Protein AF-A0AAD4BZH9-F1 (afdb_monomer_lite)

Organism: NCBI:txid1328754

pLDDT: mean 85.1, std 10.45, range [46.66, 97.0]

Radius of gyration: 16.72 Å; chains: 1; bounding box: 43×21×42 Å

Foldseek 3Di:
DVVVVVPDPVNVVVVVVDDPPDDPVNDDDPVRVVVVVVVVVVVVVVVVVVVVVPD

Secondary structure (DSSP, 8-state):
--HHHHT-HHHHHHHHHS-TT--GGGSPPHHHHHHHHHHHHHHHHHHHHHHHH--

Sequence (55 aa):
QSLAVANKSTFRNCLVAMHPHTKTIDLPSTHDVTTYIHNAFGKFIDRIKNIIQVR

Structure (mmCIF, N/CA/C/O backbone):
data_AF-A0AAD4BZH9-F1
#
_entry.id   AF-A0AAD4BZH9-F1
#
loop_
_atom_site.group_PDB
_atom_site.id
_atom_site.type_symbol
_atom_site.label_atom_id
_atom_site.label_alt_id
_atom_site.label_comp_id
_atom_site.label_asym_id
_atom_site.label_entity_id
_atom_site.label_seq_id
_atom_site.pdbx_PDB_ins_code
_atom_site.Cartn_x
_atom_site.Cartn_y
_atom_site.Cartn_z
_atom_site.occupancy
_atom_site.B_iso_or_equiv
_atom_site.auth_seq_id
_atom_site.auth_comp_id
_atom_site.auth_asym_id
_atom_site.auth_atom_id
_atom_site.pdbx_PDB_model_num
ATOM 1 N N . GLN A 1 1 ? 24.785 4.706 -0.844 1.00 61.19 1 GLN A N 1
ATOM 2 C CA . GLN A 1 1 ? 24.135 3.794 0.126 1.00 61.19 1 GLN A CA 1
ATOM 3 C C . GLN A 1 1 ? 23.022 2.956 -0.534 1.00 61.19 1 GLN A C 1
ATOM 5 O O . GLN A 1 1 ? 21.911 2.891 -0.035 1.00 61.19 1 GLN A O 1
ATOM 10 N N . SER A 1 2 ? 23.302 2.273 -1.646 1.00 68.06 2 SER A N 1
ATOM 11 C CA . SER A 1 2 ? 22.364 1.339 -2.304 1.00 68.06 2 SER A CA 1
ATOM 12 C C . SER A 1 2 ? 22.432 -0.069 -1.701 1.00 68.06 2 SER A C 1
ATOM 14 O O . SER A 1 2 ? 21.414 -0.743 -1.567 1.00 68.06 2 SER A O 1
ATOM 16 N N . LEU A 1 3 ? 23.622 -0.477 -1.246 1.00 76.88 3 LEU A N 1
ATOM 17 C CA . LEU A 1 3 ? 23.861 -1.773 -0.603 1.00 76.88 3 LEU A CA 1
ATOM 18 C C . LEU A 1 3 ? 23.032 -1.965 0.681 1.00 76.88 3 LEU A C 1
ATOM 20 O O . LEU A 1 3 ? 22.508 -3.047 0.929 1.00 76.88 3 LEU A O 1
ATOM 24 N N . ALA A 1 4 ? 22.848 -0.901 1.468 1.00 79.06 4 ALA A N 1
ATOM 25 C CA . ALA A 1 4 ? 22.016 -0.938 2.672 1.00 79.06 4 ALA A CA 1
ATOM 26 C C . ALA A 1 4 ? 20.528 -1.190 2.354 1.00 79.06 4 ALA A C 1
ATOM 28 O O . ALA A 1 4 ? 19.843 -1.880 3.104 1.00 79.06 4 ALA A O 1
ATOM 29 N N . VAL A 1 5 ? 20.037 -0.674 1.222 1.00 78.81 5 VAL A N 1
ATOM 30 C CA . VAL A 1 5 ? 18.660 -0.897 0.754 1.00 78.81 5 VAL A CA 1
ATOM 31 C C . VAL A 1 5 ? 18.494 -2.322 0.223 1.00 78.81 5 VAL A C 1
ATOM 33 O O . VAL A 1 5 ? 17.500 -2.970 0.542 1.00 78.81 5 VAL A O 1
ATOM 36 N N . ALA A 1 6 ? 19.490 -2.839 -0.506 1.00 76.94 6 ALA A N 1
ATOM 37 C CA . ALA A 1 6 ? 19.484 -4.203 -1.041 1.00 76.94 6 ALA A CA 1
ATOM 38 C C . ALA A 1 6 ? 19.372 -5.280 0.057 1.00 76.94 6 ALA A C 1
ATOM 40 O O . ALA A 1 6 ? 18.706 -6.298 -0.135 1.00 76.94 6 ALA A O 1
ATOM 41 N N . ASN A 1 7 ? 19.959 -5.027 1.231 1.00 80.75 7 ASN A N 1
ATOM 42 C CA . ASN A 1 7 ? 19.904 -5.936 2.379 1.00 80.75 7 ASN A CA 1
ATOM 43 C C . ASN A 1 7 ? 18.608 -5.837 3.201 1.00 80.75 7 ASN A C 1
ATOM 45 O O . ASN A 1 7 ? 18.399 -6.639 4.114 1.00 80.75 7 ASN A O 1
ATOM 49 N N . LYS A 1 8 ? 17.711 -4.890 2.902 1.00 84.56 8 LYS A N 1
ATOM 50 C CA . LY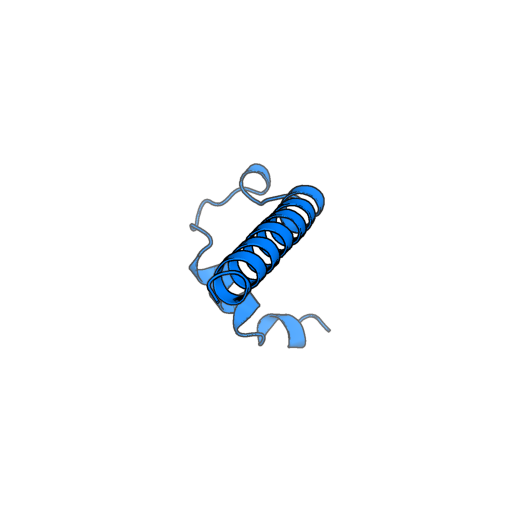S A 1 8 ? 16.440 -4.763 3.622 1.00 84.56 8 LYS A CA 1
ATOM 51 C C . LYS A 1 8 ? 15.506 -5.911 3.235 1.00 84.56 8 LYS A C 1
ATOM 53 O O . LYS A 1 8 ? 15.195 -6.099 2.059 1.00 84.56 8 LYS A O 1
ATOM 58 N N . SER A 1 9 ? 14.990 -6.640 4.226 1.00 84.62 9 SER A N 1
ATOM 59 C CA . SER A 1 9 ? 14.042 -7.747 4.014 1.00 84.62 9 SER A CA 1
ATOM 60 C C . SER A 1 9 ? 12.826 -7.322 3.187 1.00 84.62 9 SER A C 1
ATOM 62 O O . SER A 1 9 ? 12.442 -8.016 2.253 1.00 84.62 9 SER A O 1
ATOM 64 N N . THR A 1 10 ? 12.283 -6.131 3.455 1.00 82.75 10 THR A N 1
ATOM 65 C CA . THR A 1 10 ? 11.175 -5.551 2.684 1.00 82.75 10 THR A CA 1
ATOM 66 C C . THR A 1 10 ? 11.506 -5.417 1.198 1.00 82.75 10 THR A C 1
ATOM 68 O O . THR A 1 10 ? 10.689 -5.784 0.365 1.00 82.75 10 THR A O 1
ATOM 71 N N . PHE A 1 11 ? 12.707 -4.940 0.856 1.00 79.69 11 PHE A N 1
ATOM 72 C CA . PHE A 1 11 ? 13.118 -4.755 -0.538 1.00 79.69 11 PHE A CA 1
ATOM 73 C C . PHE A 1 11 ? 13.256 -6.098 -1.264 1.00 79.69 11 PHE A C 1
ATOM 75 O O . PHE A 1 11 ? 12.756 -6.258 -2.374 1.00 79.69 11 PHE A O 1
ATOM 82 N N . ARG A 1 12 ? 13.845 -7.102 -0.604 1.00 78.12 12 ARG A N 1
ATOM 83 C CA . ARG A 1 12 ? 13.940 -8.467 -1.145 1.00 78.12 12 ARG A CA 1
ATOM 84 C C . ARG A 1 12 ? 12.565 -9.103 -1.354 1.00 78.12 12 ARG A C 1
ATOM 86 O O . ARG A 1 12 ? 12.345 -9.734 -2.381 1.00 78.12 12 ARG A O 1
ATOM 93 N N . ASN A 1 13 ? 11.628 -8.893 -0.431 1.00 81.56 13 ASN A N 1
ATOM 94 C CA . ASN A 1 13 ? 10.256 -9.382 -0.576 1.00 81.56 13 ASN A CA 1
ATOM 95 C C . ASN A 1 13 ? 9.536 -8.707 -1.751 1.00 81.56 13 ASN A C 1
ATOM 97 O O . ASN A 1 13 ? 8.847 -9.387 -2.505 1.00 81.56 13 ASN A O 1
ATOM 101 N N . CYS A 1 14 ? 9.736 -7.399 -1.952 1.00 80.06 14 CYS A N 1
ATOM 102 C CA . CYS A 1 14 ? 9.225 -6.698 -3.131 1.00 80.06 14 CYS A CA 1
ATOM 103 C C . CYS A 1 14 ? 9.788 -7.286 -4.433 1.00 80.06 14 CYS A C 1
ATOM 105 O O . CYS A 1 14 ? 9.034 -7.447 -5.385 1.00 80.06 14 CYS A O 1
ATOM 107 N N . LEU A 1 15 ? 11.077 -7.648 -4.476 1.00 77.25 15 LEU A N 1
ATOM 108 C CA . LEU A 1 15 ? 11.686 -8.300 -5.645 1.00 77.25 15 LEU A CA 1
ATOM 109 C C . LEU A 1 15 ? 11.105 -9.692 -5.922 1.00 77.25 15 LEU A C 1
ATOM 111 O O . LEU A 1 15 ? 10.892 -10.026 -7.078 1.00 77.25 15 LEU A O 1
ATOM 115 N N . VAL A 1 16 ? 10.827 -10.486 -4.884 1.00 76.81 16 VAL A N 1
ATOM 116 C CA . VAL A 1 16 ? 10.182 -11.806 -5.034 1.00 76.81 16 VAL A CA 1
ATOM 117 C C . VAL A 1 16 ? 8.731 -11.672 -5.505 1.00 76.81 16 VAL A C 1
ATOM 119 O O . VAL A 1 16 ? 8.262 -12.491 -6.288 1.00 76.81 16 VAL A O 1
ATOM 122 N N 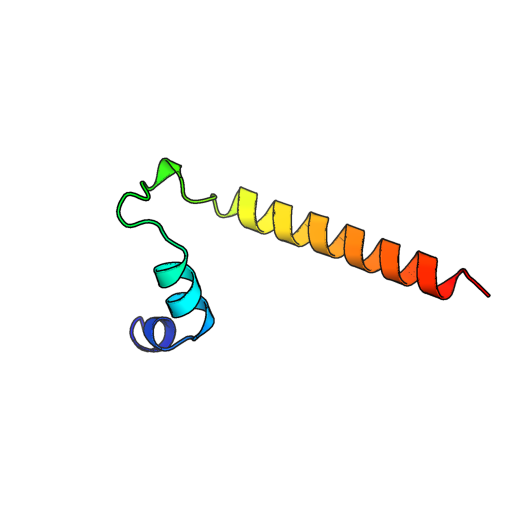. ALA A 1 17 ? 8.019 -10.648 -5.031 1.00 77.56 17 ALA A N 1
ATOM 123 C CA . ALA A 1 17 ? 6.646 -10.370 -5.443 1.00 77.56 17 ALA A CA 1
ATOM 124 C C . ALA A 1 17 ? 6.554 -9.786 -6.863 1.00 77.56 17 ALA A C 1
ATOM 126 O O . ALA A 1 17 ? 5.521 -9.932 -7.515 1.00 77.56 17 ALA A O 1
ATOM 127 N N . MET A 1 18 ? 7.610 -9.125 -7.349 1.00 80.81 18 MET A N 1
ATOM 128 C CA . MET A 1 18 ? 7.667 -8.638 -8.723 1.00 80.81 18 MET A CA 1
ATOM 129 C C . MET A 1 18 ? 7.724 -9.8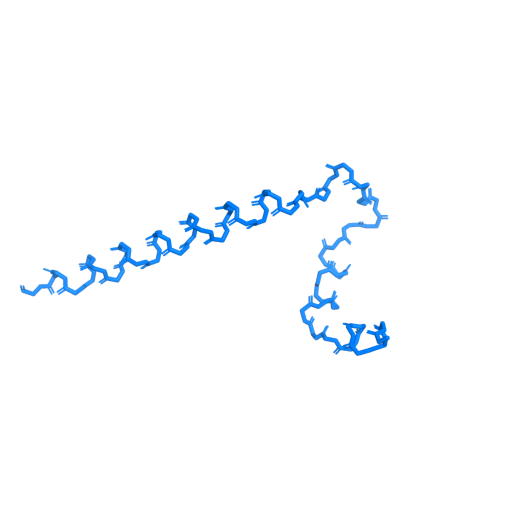20 -9.692 1.00 80.81 18 MET A C 1
ATOM 131 O O . MET A 1 18 ? 8.647 -10.631 -9.679 1.00 80.81 18 MET A O 1
ATOM 135 N N . HIS A 1 19 ? 6.734 -9.897 -10.578 1.00 77.38 19 HIS A N 1
ATOM 136 C CA . HIS A 1 19 ? 6.744 -10.851 -11.677 1.00 77.38 19 HIS A CA 1
ATOM 137 C C . HIS A 1 19 ? 7.931 -10.538 -12.614 1.00 77.38 19 HIS A C 1
ATOM 139 O O . HIS A 1 19 ? 8.196 -9.356 -12.853 1.00 77.38 19 HIS A O 1
ATOM 145 N N . PRO A 1 20 ? 8.612 -11.534 -13.216 1.00 77.88 20 PRO A N 1
ATOM 146 C CA . PRO A 1 20 ? 9.768 -11.304 -14.096 1.00 77.88 20 PRO A CA 1
ATOM 147 C C . PRO A 1 20 ? 9.511 -10.346 -15.272 1.00 77.88 20 PRO A C 1
ATOM 149 O O . PRO A 1 20 ? 10.448 -9.795 -15.838 1.00 77.88 20 PRO A O 1
ATOM 152 N N . HIS A 1 21 ? 8.240 -10.132 -15.626 1.00 79.94 21 HIS A N 1
ATOM 153 C CA . HIS A 1 21 ? 7.801 -9.253 -16.712 1.00 79.94 21 HIS A CA 1
ATOM 154 C C . HIS A 1 21 ? 7.127 -7.961 -16.228 1.00 79.94 21 HIS A C 1
ATOM 156 O O . HIS A 1 21 ? 6.433 -7.318 -17.011 1.00 79.94 21 HIS A O 1
ATOM 162 N N . THR A 1 22 ? 7.287 -7.602 -14.951 1.00 81.94 22 THR A N 1
ATOM 163 C CA . THR A 1 22 ? 6.744 -6.351 -14.400 1.00 81.94 22 THR A CA 1
ATOM 164 C C . THR A 1 22 ? 7.364 -5.174 -15.146 1.00 81.94 22 THR A C 1
ATOM 166 O O . THR A 1 22 ? 8.581 -4.980 -15.120 1.00 81.94 22 THR A O 1
ATOM 169 N N . LYS A 1 23 ? 6.535 -4.392 -15.832 1.00 83.50 23 LYS A N 1
ATOM 170 C CA . LYS A 1 23 ? 6.945 -3.155 -16.493 1.00 83.50 23 LYS A CA 1
ATOM 171 C C . LYS A 1 23 ? 6.815 -1.995 -15.516 1.00 83.50 23 LYS A C 1
ATOM 173 O O . LYS A 1 23 ? 6.078 -2.057 -14.540 1.00 83.50 23 LYS A O 1
ATOM 178 N N . THR A 1 24 ? 7.482 -0.883 -15.809 1.00 82.06 24 THR A N 1
ATOM 179 C CA . THR A 1 24 ? 7.382 0.332 -14.983 1.00 82.06 24 THR A CA 1
ATOM 180 C C . THR A 1 24 ? 5.943 0.836 -14.842 1.00 82.06 24 THR A C 1
ATOM 182 O O . THR A 1 24 ? 5.602 1.376 -13.802 1.00 82.06 24 THR A O 1
ATOM 185 N N . ILE A 1 25 ? 5.095 0.622 -15.854 1.00 86.75 25 ILE A N 1
ATOM 186 C CA . ILE A 1 25 ? 3.669 0.982 -15.814 1.00 86.75 25 ILE A CA 1
ATOM 187 C C . ILE A 1 25 ? 2.851 0.124 -14.838 1.00 86.75 25 ILE A C 1
ATOM 189 O O . ILE A 1 25 ? 1.807 0.563 -14.371 1.00 86.75 25 ILE A O 1
ATOM 193 N N . ASP A 1 26 ? 3.333 -1.076 -14.512 1.00 83.38 26 ASP A N 1
ATOM 194 C CA . ASP A 1 26 ? 2.686 -1.972 -13.553 1.00 83.38 26 ASP A CA 1
ATOM 195 C C . ASP A 1 26 ? 3.072 -1.617 -12.106 1.00 83.38 26 ASP A C 1
ATOM 197 O O . ASP A 1 26 ? 2.458 -2.103 -11.155 1.00 83.38 26 ASP A O 1
ATOM 201 N N . LEU A 1 27 ? 4.106 -0.783 -11.922 1.00 85.62 27 LEU A N 1
ATOM 202 C CA . LEU A 1 27 ? 4.529 -0.323 -10.608 1.00 85.62 27 LEU A CA 1
ATOM 203 C C . LEU A 1 27 ? 3.654 0.855 -10.163 1.00 85.62 27 L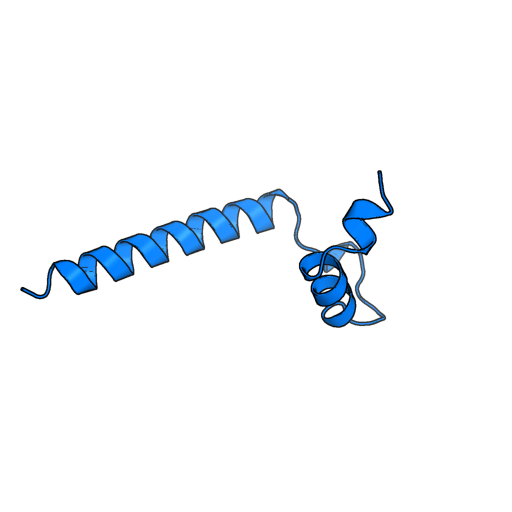EU A C 1
ATOM 205 O O . LEU A 1 27 ? 3.479 1.812 -10.919 1.00 85.62 27 LEU A O 1
ATOM 209 N N . PRO A 1 28 ? 3.148 0.835 -8.920 1.00 87.69 28 PRO A N 1
ATOM 210 C CA . PRO A 1 28 ? 2.389 1.955 -8.391 1.00 87.69 28 PRO A CA 1
ATOM 211 C C . PRO A 1 28 ? 3.284 3.191 -8.285 1.00 87.69 28 PRO A C 1
ATOM 213 O O . PRO A 1 28 ? 4.456 3.104 -7.899 1.00 87.69 28 PRO A O 1
ATOM 216 N N . SER A 1 29 ? 2.724 4.360 -8.587 1.00 90.81 29 SER A N 1
ATOM 217 C CA . SER A 1 29 ? 3.431 5.618 -8.380 1.00 90.81 29 SER A CA 1
ATOM 218 C C . SER A 1 29 ? 3.576 5.925 -6.886 1.00 90.81 29 SER A C 1
ATOM 220 O O . SER A 1 29 ? 2.859 5.391 -6.034 1.00 90.81 29 SER A O 1
ATOM 222 N N . THR A 1 30 ? 4.466 6.858 -6.543 1.00 90.75 30 THR A N 1
ATOM 223 C CA . THR A 1 30 ? 4.580 7.371 -5.168 1.00 90.75 30 THR A CA 1
ATOM 224 C C . THR A 1 30 ? 3.243 7.894 -4.641 1.00 90.75 30 THR A C 1
ATOM 226 O O . THR A 1 30 ? 2.934 7.718 -3.460 1.00 90.75 30 THR A O 1
ATOM 229 N N . HIS A 1 31 ? 2.440 8.516 -5.509 1.00 92.81 31 HIS A N 1
ATOM 230 C CA . HIS A 1 31 ? 1.112 8.998 -5.152 1.00 92.81 31 HIS A CA 1
ATOM 231 C C . HIS A 1 31 ? 0.185 7.835 -4.782 1.00 92.81 31 HIS A C 1
ATOM 233 O O . HIS A 1 31 ? -0.413 7.862 -3.707 1.00 92.81 31 HIS A O 1
ATOM 239 N N . ASP A 1 32 ? 0.140 6.783 -5.603 1.00 90.94 32 ASP A N 1
ATOM 240 C CA . ASP A 1 32 ? -0.710 5.610 -5.363 1.00 90.94 32 ASP A CA 1
ATOM 241 C C . ASP A 1 32 ? -0.352 4.912 -4.048 1.00 90.94 32 ASP A C 1
ATOM 243 O O . ASP A 1 32 ? -1.232 4.599 -3.243 1.00 90.94 32 ASP A O 1
ATOM 247 N N . VAL A 1 33 ? 0.947 4.728 -3.783 1.00 91.19 33 VAL A N 1
ATOM 248 C CA . VAL A 1 33 ? 1.432 4.124 -2.532 1.00 91.19 33 VAL A CA 1
ATOM 249 C C . VAL A 1 33 ? 1.059 4.987 -1.324 1.00 91.19 33 VAL A C 1
ATOM 251 O O . VAL A 1 33 ? 0.574 4.467 -0.319 1.00 91.19 33 VAL A O 1
ATOM 254 N N . THR A 1 34 ? 1.248 6.305 -1.416 1.00 91.81 34 THR A N 1
ATOM 255 C CA . THR A 1 34 ? 0.939 7.236 -0.317 1.00 91.81 34 THR A CA 1
ATOM 256 C C . THR A 1 34 ? -0.557 7.244 -0.009 1.00 91.81 34 THR A C 1
ATOM 258 O O . THR A 1 34 ? -0.953 7.102 1.150 1.00 91.81 34 THR A O 1
ATOM 261 N N . THR A 1 35 ? -1.391 7.337 -1.045 1.00 96.00 35 THR A N 1
ATOM 262 C CA . THR A 1 35 ? -2.852 7.299 -0.933 1.00 96.00 35 THR A CA 1
ATOM 263 C C . THR A 1 35 ? -3.327 5.971 -0.348 1.00 96.00 35 THR A C 1
ATOM 265 O O . THR A 1 35 ? -4.159 5.957 0.561 1.00 96.00 35 THR A O 1
ATOM 268 N N . TYR A 1 36 ? -2.765 4.845 -0.799 1.00 94.81 36 TYR A N 1
ATOM 269 C CA . TYR A 1 36 ? -3.081 3.531 -0.242 1.00 94.81 36 TYR A CA 1
ATOM 270 C C . TYR A 1 36 ? -2.771 3.456 1.258 1.00 94.81 36 TYR A C 1
ATOM 272 O O . TYR A 1 36 ? -3.630 3.036 2.035 1.00 94.81 36 TYR A O 1
ATOM 280 N N . ILE A 1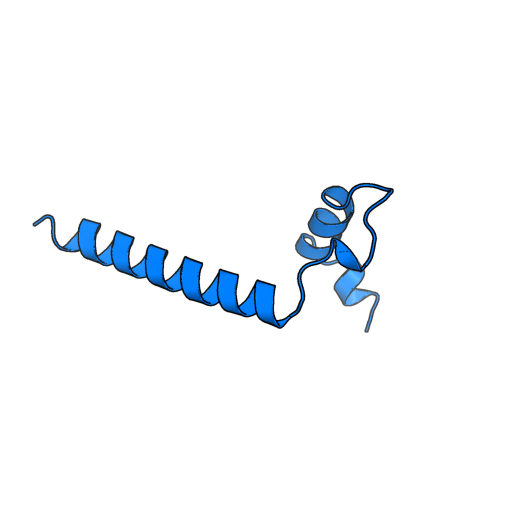 37 ? -1.580 3.897 1.678 1.00 95.19 37 ILE A N 1
ATOM 281 C CA . ILE A 1 37 ? -1.174 3.892 3.091 1.00 95.19 37 ILE A CA 1
ATOM 282 C C . ILE A 1 37 ? -2.114 4.765 3.926 1.00 95.19 37 ILE A C 1
ATOM 284 O O . ILE A 1 37 ? -2.579 4.318 4.975 1.00 95.19 37 ILE A O 1
ATOM 288 N N . HIS A 1 38 ? -2.432 5.975 3.458 1.00 95.06 38 HIS A N 1
ATOM 289 C CA . HIS A 1 38 ? -3.346 6.880 4.154 1.00 95.06 38 HIS A CA 1
ATOM 290 C C . HIS A 1 38 ? -4.731 6.245 4.354 1.00 95.06 38 HIS A C 1
ATOM 292 O O . HIS A 1 38 ? -5.251 6.201 5.471 1.00 95.06 38 HIS A O 1
ATOM 298 N N . ASN A 1 39 ? -5.292 5.668 3.290 1.00 96.25 39 ASN A N 1
ATOM 299 C CA . ASN A 1 39 ? -6.599 5.017 3.332 1.00 96.25 39 ASN A CA 1
ATOM 300 C C . ASN A 1 39 ? -6.598 3.767 4.224 1.00 96.25 39 ASN A C 1
ATOM 302 O O . ASN A 1 39 ? -7.546 3.535 4.975 1.00 96.25 39 ASN A O 1
ATOM 306 N N . ALA A 1 40 ? -5.540 2.953 4.158 1.00 96.69 40 ALA A N 1
ATOM 307 C CA . ALA A 1 40 ? -5.386 1.773 5.003 1.00 96.69 40 ALA A CA 1
ATOM 308 C C . ALA A 1 40 ? -5.282 2.155 6.487 1.00 96.69 40 ALA A C 1
ATOM 310 O O . ALA A 1 40 ? -5.897 1.504 7.333 1.00 96.69 40 ALA A O 1
ATOM 311 N N . PHE A 1 41 ? -4.562 3.236 6.794 1.00 95.94 41 PHE A N 1
ATOM 312 C CA . PHE A 1 41 ? -4.466 3.773 8.145 1.00 95.94 41 PHE A CA 1
ATOM 313 C C . PHE A 1 41 ? -5.823 4.261 8.663 1.00 95.94 41 PHE A C 1
ATOM 315 O O . PHE A 1 41 ? -6.217 3.878 9.763 1.00 95.94 41 PHE A O 1
ATOM 322 N N . GLY A 1 42 ? -6.578 5.020 7.860 1.00 96.94 42 GLY A N 1
ATOM 323 C CA . GLY A 1 42 ? -7.936 5.449 8.218 1.00 96.94 42 GLY A CA 1
ATOM 324 C C . GLY A 1 42 ? -8.837 4.263 8.576 1.00 96.94 42 GLY A C 1
ATOM 325 O O . GLY A 1 42 ? -9.366 4.195 9.685 1.00 96.94 42 GLY A O 1
ATOM 326 N N . LYS A 1 43 ? -8.893 3.250 7.698 1.00 97.00 43 LYS A N 1
ATOM 327 C CA . LYS A 1 43 ? -9.652 2.008 7.940 1.00 97.00 43 LYS A CA 1
ATOM 328 C C . LYS A 1 43 ? -9.222 1.285 9.217 1.00 97.00 43 LYS A C 1
ATOM 330 O O . LYS A 1 43 ? -10.060 0.728 9.925 1.00 97.00 43 LYS A O 1
ATOM 335 N N . PHE A 1 44 ? -7.923 1.258 9.507 1.00 96.44 44 PHE A N 1
ATOM 336 C CA . PHE A 1 44 ? -7.394 0.631 10.715 1.00 96.44 44 PHE A CA 1
ATOM 337 C C . PHE A 1 44 ? -7.848 1.361 11.985 1.00 96.44 44 PHE A C 1
ATOM 339 O O . PHE A 1 44 ? -8.309 0.716 12.927 1.00 96.44 44 PHE A O 1
ATOM 346 N N . ILE A 1 45 ? -7.776 2.693 11.996 1.00 96.38 45 ILE A N 1
ATOM 347 C CA . ILE A 1 45 ? -8.240 3.508 13.123 1.00 96.38 45 ILE A CA 1
ATOM 348 C C . ILE A 1 45 ? -9.748 3.358 13.326 1.00 96.38 45 ILE A C 1
ATOM 350 O O . ILE A 1 45 ? -10.188 3.176 14.460 1.00 96.38 45 ILE A O 1
ATOM 354 N N . ASP A 1 46 ? -10.537 3.367 12.253 1.00 95.88 46 ASP A N 1
ATOM 355 C CA . ASP A 1 46 ? -11.988 3.173 12.343 1.00 95.88 46 ASP A CA 1
ATOM 356 C C . ASP A 1 46 ? -12.338 1.788 12.890 1.00 95.88 46 ASP A C 1
ATOM 358 O O . ASP A 1 46 ? -13.192 1.656 13.767 1.00 95.88 46 ASP A O 1
ATOM 362 N N . ARG A 1 47 ? -11.613 0.749 12.459 1.00 95.56 47 ARG A N 1
ATOM 363 C CA . ARG A 1 47 ? -11.749 -0.596 13.028 1.00 95.56 47 ARG A CA 1
ATOM 364 C C . ARG A 1 47 ? -11.460 -0.606 14.530 1.00 95.56 47 ARG A C 1
ATOM 366 O O . ARG A 1 47 ? -12.217 -1.222 15.275 1.00 95.56 47 ARG A O 1
ATOM 373 N N . ILE A 1 48 ? -10.394 0.057 14.978 1.00 95.31 48 ILE A N 1
ATOM 374 C CA . ILE A 1 48 ? -10.057 0.148 16.406 1.00 95.31 48 ILE A CA 1
ATOM 375 C C . ILE A 1 48 ? -11.159 0.869 17.180 1.00 95.31 48 ILE A C 1
ATOM 377 O O . ILE A 1 48 ? -11.600 0.362 18.208 1.00 95.31 48 ILE A O 1
ATOM 381 N N . LYS A 1 49 ? -11.633 2.017 16.684 1.00 93.81 49 LYS A N 1
ATOM 382 C CA . LYS A 1 49 ? -12.733 2.762 17.312 1.00 93.81 49 LYS A CA 1
ATOM 383 C C . LYS A 1 49 ? -13.964 1.881 17.478 1.00 93.81 49 LYS A C 1
ATOM 385 O O . LYS A 1 49 ? -14.498 1.819 18.577 1.00 93.81 49 LYS A O 1
ATOM 390 N N . ASN A 1 50 ? -14.354 1.152 16.434 1.00 93.56 50 ASN A N 1
ATOM 391 C CA . ASN A 1 50 ? -15.497 0.242 16.490 1.00 93.56 50 ASN A CA 1
ATOM 392 C C . ASN A 1 50 ? -15.304 -0.870 17.528 1.00 93.56 50 ASN A C 1
ATOM 394 O O . ASN A 1 50 ? -16.231 -1.165 18.268 1.00 93.56 50 ASN A O 1
ATOM 398 N N . ILE A 1 51 ? -14.105 -1.453 17.632 1.00 93.12 51 ILE A N 1
ATOM 399 C CA . ILE A 1 51 ? -13.804 -2.465 18.661 1.00 93.12 51 ILE A CA 1
ATOM 400 C C . ILE A 1 51 ? -13.924 -1.870 20.070 1.00 93.12 51 ILE A C 1
ATOM 402 O O . ILE A 1 51 ? -14.444 -2.527 20.965 1.00 93.12 51 ILE A O 1
ATOM 406 N N . ILE A 1 52 ? -13.451 -0.639 20.271 1.00 91.62 52 ILE A N 1
ATOM 407 C CA . ILE A 1 52 ? -13.477 0.031 21.578 1.00 91.62 52 ILE A CA 1
ATOM 408 C C . ILE A 1 52 ? -14.894 0.495 21.950 1.00 91.62 52 ILE A C 1
ATOM 410 O O . ILE A 1 52 ? -15.252 0.439 23.122 1.00 91.62 52 ILE A O 1
ATOM 414 N N . GLN A 1 53 ? -15.696 0.947 20.979 1.00 80.88 53 GLN A N 1
ATOM 415 C CA . GLN A 1 53 ? -17.074 1.406 21.200 1.00 80.88 53 GLN A CA 1
ATOM 416 C C . GLN A 1 53 ? -18.065 0.270 21.489 1.00 80.88 53 GLN A C 1
ATOM 418 O O . GLN A 1 53 ? -19.171 0.542 21.945 1.00 80.88 53 GLN A O 1
ATOM 423 N N . VAL A 1 54 ? -17.687 -0.996 21.276 1.00 57.34 54 VAL A N 1
ATOM 424 C CA . VAL A 1 54 ? -18.419 -2.1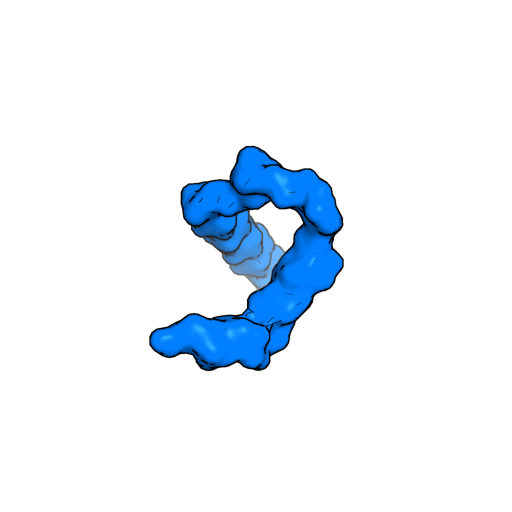45 21.828 1.00 57.34 54 VAL A CA 1
ATOM 425 C C . VAL A 1 54 ? -18.068 -2.265 23.318 1.00 57.34 54 VAL A C 1
ATOM 427 O O . VAL A 1 54 ? -17.280 -3.119 23.729 1.00 57.34 54 VAL A O 1
ATOM 430 N N . ARG A 1 55 ? -18.619 -1.358 24.131 1.00 46.66 55 ARG A N 1
ATOM 431 C CA . ARG A 1 55 ? -18.688 -1.462 25.591 1.00 46.66 55 ARG A CA 1
ATOM 432 C C . ARG A 1 55 ? -19.806 -0.601 26.156 1.00 46.66 55 ARG A C 1
ATOM 434 O O . ARG A 1 55 ? -19.894 0.575 25.747 1.00 46.66 55 ARG A O 1
#